Protein AF-A0A9R0SC69-F1 (afdb_monomer)

Radius of gyration: 28.7 Å; Cα contacts (8 Å, |Δi|>4): 77; chains: 1; bounding box: 72×42×78 Å

InterPro domains:
  IPR061502 Copia/RE1/RE2-like, N-terminal domain [PF14223] (4-90)

Secondary structure (DSSP, 8-state):
--HHHHHHHHHHT----SS--HHHHHHHHHHHHHHHHHTT----HHHHHHHHHHTS-GGGHHHHHHHHHHS-TTT--HHHHHHHHHHHHS------S-TTTTT-SS--HHHHHHHHHHHHHHTTS------------------PPP-PPP-GGG--

pLDDT: mean 76.36, std 21.83, range [25.73, 97.0]

Sequence (156 aa):
MCARRTLLKSYENLRMGEDETVEAFAARVASMVNGIHGLGEKLEDISVVRHFLCAAPPRYMLIVSTIEQCVDLKTLTLDDLVGRFKAHDEPMKLSYGDAKQDEYLILTRAQWQALVSKENNFDKASGSGGKYCPAKDTDEESEKPRKKKFDKRKIR

Solvent-accessible surface area (backbone atoms only — not comparable to full-atom values): 10248 Å² total; per-residue (Å²): 131,64,68,68,63,55,51,53,53,53,54,75,67,50,62,48,55,96,90,52,51,67,65,62,44,50,51,52,52,51,53,50,51,51,54,43,42,75,72,74,42,85,80,54,62,47,58,53,43,52,48,54,58,72,22,51,46,77,93,44,48,68,60,44,53,49,46,70,73,74,47,67,58,83,79,50,49,67,66,59,51,46,54,53,54,50,61,68,71,46,78,81,70,62,77,78,81,64,99,83,61,42,88,65,82,86,58,55,72,67,58,49,55,54,47,58,57,49,56,70,49,56,77,72,71,78,78,89,80,82,90,86,88,82,91,82,91,83,85,87,82,89,81,74,86,80,82,81,80,82,68,80,82,77,79,118

Foldseek 3Di:
DDPLVVLVVCLLPAAADPPHALVNSLVVLVVSQVVNVVVVDHDDQLNSLVSSLVRYDPVCVVVSVCCVVPHDSNPDGSVNVNVSVVVVVPDDQDDDDDPPCSVPPDDDPVRVVVVVVVVVVVVVPPDDDDDDDDDDDDDDDDDDDDDDDDDPVVPD

Organism: Triticum turgidum subsp. durum (NCBI:txid4567)

Mean predicted aligned error: 16.41 Å

Nearest PDB structures (foldseek):
  7nli-assembly1_B  TM=8.326E-01  e=6.990E-03  Saccharomyces cerevisiae
  7nlg-assembly2_C-2  TM=8.343E-01  e=8.762E-03  Saccharomyces cerevisiae
  8rb3-assembly1_A  TM=7.293E-01  e=5.976E-02  Mus musculus
  6tn7-assembly1_B  TM=6.735E-01  e=3.398E-02  Homo sapiens
  4cff-assembly1_C  TM=1.753E-01  e=2.097E+00  Homo sapiens

Structure (mmCIF, N/CA/C/O backbone):
data_AF-A0A9R0SC69-F1
#
_entry.id   AF-A0A9R0SC69-F1
#
loop_
_atom_site.group_PDB
_atom_site.id
_atom_site.type_symbol
_atom_site.label_atom_id
_atom_site.label_alt_id
_atom_site.label_comp_id
_atom_site.label_asym_id
_atom_site.label_entity_id
_atom_site.label_seq_id
_atom_site.pdbx_PDB_ins_code
_atom_site.Cartn_x
_atom_site.Cartn_y
_atom_site.Cartn_z
_atom_site.occupancy
_atom_site.B_iso_or_equiv
_atom_site.auth_seq_id
_atom_site.auth_comp_id
_atom_site.auth_asym_id
_atom_site.auth_atom_id
_atom_site.pdbx_PDB_model_num
ATOM 1 N N . MET A 1 1 ? -0.058 -0.606 29.524 1.00 54.28 1 MET A N 1
ATOM 2 C CA . MET A 1 1 ? -0.218 0.038 28.198 1.00 54.28 1 MET A CA 1
ATOM 3 C C . MET A 1 1 ? -1.333 -0.702 27.463 1.00 54.28 1 MET A C 1
ATOM 5 O O . MET A 1 1 ? -1.225 -1.913 27.346 1.00 54.28 1 MET A O 1
ATOM 9 N N . CYS A 1 2 ? -2.426 -0.044 27.057 1.00 80.38 2 CYS A N 1
ATOM 10 C CA . CYS A 1 2 ? -3.546 -0.721 26.378 1.00 80.38 2 CYS A CA 1
ATOM 11 C C . CYS A 1 2 ? -3.085 -1.374 25.061 1.00 80.38 2 CYS A C 1
ATOM 13 O O . CYS A 1 2 ? -2.522 -0.672 24.220 1.00 80.38 2 CYS A O 1
ATOM 15 N N . ALA A 1 3 ? -3.372 -2.668 24.861 1.00 82.12 3 ALA A N 1
ATOM 16 C CA . ALA A 1 3 ? -2.999 -3.435 23.661 1.00 82.12 3 ALA A CA 1
ATOM 17 C C . ALA A 1 3 ? -3.417 -2.739 22.350 1.00 82.12 3 ALA A C 1
ATOM 19 O O . ALA A 1 3 ? -2.623 -2.638 21.419 1.00 82.12 3 ALA A O 1
ATOM 20 N N . ARG A 1 4 ? -4.613 -2.133 22.347 1.00 84.44 4 ARG A N 1
ATOM 21 C CA . ARG A 1 4 ? -5.149 -1.255 21.290 1.00 84.44 4 ARG A CA 1
ATOM 22 C C . ARG A 1 4 ? -4.157 -0.179 20.832 1.00 84.44 4 ARG A C 1
ATOM 24 O O . ARG A 1 4 ? -3.844 -0.065 19.654 1.00 84.44 4 ARG A O 1
ATOM 31 N N . ARG A 1 5 ? -3.608 0.593 21.779 1.00 85.00 5 ARG A N 1
ATOM 32 C CA . ARG A 1 5 ? -2.682 1.702 21.484 1.00 85.00 5 ARG A CA 1
ATOM 33 C C . ARG A 1 5 ? -1.366 1.194 20.901 1.00 85.00 5 ARG A C 1
ATOM 35 O O . ARG A 1 5 ? -0.794 1.861 20.046 1.00 85.00 5 ARG A O 1
ATOM 42 N N . THR A 1 6 ? -0.875 0.060 21.391 1.00 89.75 6 THR A N 1
ATOM 43 C CA . THR A 1 6 ? 0.351 -0.555 20.874 1.00 89.75 6 THR A CA 1
ATOM 44 C C . THR A 1 6 ? 0.155 -0.997 19.428 1.00 89.75 6 THR A C 1
ATOM 46 O O . THR A 1 6 ? 0.991 -0.682 18.591 1.00 89.75 6 THR A O 1
ATOM 49 N N . LEU A 1 7 ? -0.979 -1.634 19.120 1.00 88.88 7 LEU A N 1
ATOM 50 C CA . LEU A 1 7 ? -1.270 -2.146 17.784 1.00 88.88 7 LEU A CA 1
ATOM 51 C C . LEU A 1 7 ? -1.424 -1.029 16.742 1.00 88.88 7 LEU A C 1
ATOM 53 O O . LEU A 1 7 ? -0.838 -1.125 15.669 1.00 88.88 7 LEU A O 1
ATOM 57 N N . LEU A 1 8 ? -2.121 0.062 17.080 1.00 89.38 8 LEU A N 1
ATOM 58 C CA . LEU A 1 8 ? -2.210 1.243 16.211 1.00 89.38 8 LEU A CA 1
ATOM 59 C C . LEU A 1 8 ? -0.836 1.852 15.914 1.00 89.38 8 LEU A C 1
ATOM 61 O O . LEU A 1 8 ? -0.533 2.157 14.768 1.00 89.38 8 LEU A O 1
ATOM 65 N N . LYS A 1 9 ? 0.023 1.981 16.932 1.00 92.00 9 LYS A N 1
ATOM 66 C CA . LYS A 1 9 ? 1.387 2.494 16.738 1.00 92.00 9 LYS A CA 1
ATOM 67 C C . LYS A 1 9 ? 2.224 1.573 15.854 1.00 92.00 9 LYS A C 1
ATOM 69 O O . LYS A 1 9 ? 3.014 2.054 15.049 1.00 92.00 9 LYS A O 1
ATOM 74 N N . SER A 1 10 ? 2.092 0.258 16.018 1.00 91.31 10 SER A N 1
ATOM 75 C CA . SER A 1 10 ? 2.761 -0.714 15.149 1.00 91.31 10 SER A CA 1
ATOM 76 C C . SER A 1 10 ? 2.267 -0.602 13.708 1.00 91.31 10 SER A C 1
ATOM 78 O O . SER A 1 10 ? 3.087 -0.630 12.798 1.00 91.31 10 SER A O 1
ATOM 80 N N . TYR A 1 11 ? 0.961 -0.401 13.514 1.00 93.38 11 TYR A N 1
ATOM 81 C CA . TYR A 1 11 ? 0.367 -0.170 12.202 1.00 93.38 11 TYR A CA 1
ATOM 82 C C . TYR A 1 11 ? 0.882 1.124 11.564 1.00 93.38 11 TYR A C 1
ATOM 84 O O . TYR A 1 11 ? 1.406 1.082 10.466 1.00 93.38 11 TYR A O 1
ATOM 92 N N . GLU A 1 12 ? 0.851 2.264 12.258 1.00 91.94 12 GLU A N 1
ATOM 93 C CA . GLU A 1 12 ? 1.339 3.550 11.725 1.00 91.94 12 GLU A CA 1
ATOM 94 C C . GLU A 1 12 ? 2.818 3.510 11.293 1.00 91.94 12 GLU A C 1
ATOM 96 O O . GLU A 1 12 ? 3.207 4.159 10.314 1.00 91.94 12 GLU A O 1
ATOM 101 N N . ASN A 1 13 ? 3.631 2.719 11.997 1.00 94.31 13 ASN A N 1
ATOM 102 C CA . ASN A 1 13 ? 5.053 2.518 11.712 1.00 94.31 13 ASN A CA 1
ATOM 103 C C . ASN A 1 13 ? 5.333 1.386 10.713 1.00 94.31 13 ASN A C 1
ATOM 105 O O . ASN A 1 13 ? 6.494 1.159 10.372 1.00 94.31 13 ASN A O 1
ATOM 109 N N . LEU A 1 14 ? 4.310 0.670 10.246 1.00 95.19 14 LEU A N 1
ATOM 110 C CA . LEU A 1 14 ? 4.470 -0.413 9.288 1.00 95.19 14 LEU A CA 1
ATOM 111 C C . LEU A 1 14 ? 4.992 0.151 7.961 1.00 95.19 14 LEU A C 1
ATOM 113 O O . LEU A 1 14 ? 4.461 1.123 7.422 1.00 95.19 14 LEU A O 1
ATOM 117 N N . ARG A 1 15 ? 6.065 -0.445 7.444 1.00 96.44 15 ARG A N 1
ATOM 118 C CA . ARG A 1 15 ? 6.689 -0.089 6.164 1.00 96.44 15 ARG A CA 1
ATOM 119 C C . ARG A 1 15 ? 6.967 -1.349 5.365 1.00 96.44 15 ARG A C 1
ATOM 121 O O . ARG A 1 15 ? 7.238 -2.400 5.952 1.00 96.44 15 ARG A O 1
ATOM 128 N N . MET A 1 16 ? 6.857 -1.253 4.049 1.00 96.88 16 MET A N 1
ATOM 129 C CA . MET A 1 16 ? 7.229 -2.341 3.153 1.00 96.88 16 MET A CA 1
ATOM 130 C C . MET A 1 16 ? 8.758 -2.413 3.068 1.00 96.88 16 MET A C 1
ATOM 132 O O . MET A 1 16 ? 9.433 -1.385 2.996 1.00 96.88 16 MET A O 1
ATOM 136 N N . GLY A 1 17 ? 9.298 -3.628 3.158 1.00 94.75 17 GLY A N 1
ATOM 137 C CA . GLY A 1 17 ? 10.738 -3.872 3.075 1.00 94.75 17 GLY A CA 1
ATOM 138 C C . GLY A 1 17 ? 11.306 -3.652 1.670 1.00 94.75 17 GLY A C 1
ATOM 139 O O . GLY A 1 17 ? 10.570 -3.593 0.686 1.00 94.75 17 GLY A O 1
ATOM 140 N N . GLU A 1 18 ? 12.636 -3.560 1.565 1.00 91.38 18 GLU A N 1
ATOM 141 C CA . GLU A 1 18 ? 13.280 -3.373 0.261 1.00 91.38 18 GLU A CA 1
ATOM 142 C C . GLU A 1 18 ? 13.197 -4.626 -0.638 1.00 91.38 18 GLU A C 1
ATOM 144 O O . GLU A 1 18 ? 12.982 -4.528 -1.841 1.00 91.38 18 GLU A O 1
ATOM 149 N N . ASP A 1 19 ? 13.277 -5.810 -0.037 1.00 90.75 19 ASP A N 1
ATOM 150 C CA . ASP A 1 19 ? 13.217 -7.099 -0.743 1.00 90.75 19 ASP A CA 1
ATOM 151 C C . ASP A 1 19 ? 11.890 -7.841 -0.496 1.00 90.75 19 ASP A C 1
ATOM 153 O O . ASP A 1 19 ? 11.755 -9.034 -0.769 1.00 90.75 19 ASP A O 1
ATOM 157 N N . GLU A 1 20 ? 10.907 -7.156 0.089 1.00 93.81 20 GLU A N 1
ATOM 158 C CA . GLU A 1 20 ? 9.602 -7.729 0.400 1.00 93.81 20 GLU A CA 1
ATOM 159 C C . GLU A 1 20 ? 8.677 -7.669 -0.818 1.00 93.81 20 GLU A C 1
ATOM 161 O O . GLU A 1 20 ? 8.547 -6.622 -1.450 1.00 93.81 20 GLU A O 1
ATOM 166 N N . THR A 1 21 ? 7.983 -8.772 -1.119 1.00 94.31 21 THR A N 1
ATOM 167 C CA . THR A 1 21 ? 6.987 -8.770 -2.196 1.00 94.31 21 THR A CA 1
ATOM 168 C C . THR A 1 21 ? 5.727 -8.009 -1.788 1.00 94.31 21 THR A C 1
ATOM 170 O O . THR A 1 21 ? 5.329 -7.979 -0.618 1.00 94.31 21 THR A O 1
ATOM 173 N N . VAL A 1 22 ? 5.048 -7.431 -2.776 1.00 95.75 22 VAL A N 1
ATOM 174 C CA . VAL A 1 22 ? 3.815 -6.657 -2.578 1.00 95.75 22 VAL A CA 1
ATOM 175 C C . VAL A 1 22 ? 2.737 -7.487 -1.864 1.00 95.75 22 VAL A C 1
ATOM 177 O O . VAL A 1 22 ? 2.033 -6.973 -0.995 1.00 95.75 22 VAL A O 1
ATOM 180 N N . GLU A 1 23 ? 2.625 -8.781 -2.174 1.00 95.56 23 GLU A N 1
ATOM 181 C CA . GLU A 1 23 ? 1.671 -9.700 -1.541 1.00 95.56 23 GLU A CA 1
ATOM 182 C C . GLU A 1 23 ? 1.992 -9.960 -0.077 1.00 95.56 23 GLU A C 1
A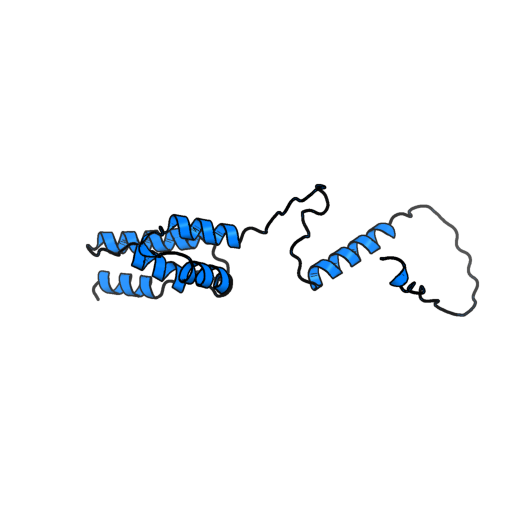TOM 184 O O . GLU A 1 23 ? 1.086 -9.962 0.758 1.00 95.56 23 GLU A O 1
ATOM 189 N N . ALA A 1 24 ? 3.272 -10.183 0.236 1.00 96.38 24 ALA A N 1
ATOM 190 C CA . ALA A 1 24 ? 3.713 -10.402 1.605 1.00 96.38 24 ALA A CA 1
ATOM 191 C C . ALA A 1 24 ? 3.386 -9.171 2.458 1.00 96.38 24 ALA A C 1
ATOM 193 O O . ALA A 1 24 ? 2.778 -9.295 3.525 1.00 96.38 24 ALA A O 1
ATOM 194 N N . PHE A 1 25 ? 3.672 -7.977 1.934 1.00 97.00 25 PHE A N 1
ATOM 195 C CA . PHE A 1 25 ? 3.332 -6.733 2.608 1.00 97.00 25 PHE A CA 1
ATOM 196 C C . PHE A 1 25 ? 1.817 -6.562 2.794 1.00 97.00 25 PHE A C 1
ATOM 198 O O . PHE A 1 25 ? 1.359 -6.260 3.900 1.00 97.00 25 PHE A O 1
ATOM 205 N N . ALA A 1 26 ? 1.023 -6.803 1.748 1.00 96.50 26 ALA A N 1
ATOM 206 C CA . ALA A 1 26 ? -0.434 -6.708 1.809 1.00 96.50 26 ALA A CA 1
ATOM 207 C C . ALA A 1 26 ? -1.045 -7.668 2.839 1.00 96.50 26 ALA A C 1
ATOM 209 O O . ALA A 1 26 ? -1.935 -7.273 3.596 1.00 96.50 26 ALA A O 1
ATOM 210 N N . ALA A 1 27 ? -0.524 -8.895 2.940 1.00 96.62 27 ALA A N 1
ATOM 211 C CA . ALA A 1 27 ? -0.948 -9.858 3.951 1.00 96.62 27 ALA A CA 1
ATOM 212 C C . ALA A 1 27 ? -0.674 -9.353 5.379 1.00 96.62 27 ALA A C 1
ATOM 214 O O . ALA A 1 27 ? -1.530 -9.485 6.259 1.00 96.62 27 ALA A O 1
ATOM 215 N N . ARG A 1 28 ? 0.480 -8.711 5.621 1.00 96.75 28 ARG A N 1
ATOM 216 C CA . ARG A 1 28 ? 0.780 -8.099 6.928 1.00 96.75 28 ARG A CA 1
ATOM 217 C C . ARG A 1 28 ? -0.153 -6.935 7.247 1.00 96.75 28 ARG A C 1
ATOM 219 O O . ARG A 1 28 ? -0.631 -6.846 8.378 1.00 96.75 28 ARG A O 1
ATOM 226 N N . VAL A 1 29 ? -0.426 -6.064 6.272 1.00 96.06 29 VAL A N 1
ATOM 227 C CA . VAL A 1 29 ? -1.382 -4.954 6.429 1.00 96.06 29 VAL A CA 1
ATOM 228 C C . VAL A 1 29 ? -2.759 -5.508 6.796 1.00 96.06 29 VAL A C 1
ATOM 230 O O . VAL A 1 29 ? -3.323 -5.098 7.809 1.00 96.06 29 VAL A O 1
ATOM 233 N N . ALA A 1 30 ? -3.261 -6.498 6.055 1.00 94.94 30 ALA A N 1
ATOM 234 C CA . ALA A 1 30 ? -4.546 -7.137 6.333 1.00 94.94 30 ALA A CA 1
ATOM 235 C C . ALA A 1 30 ? -4.586 -7.781 7.730 1.00 94.94 30 ALA A C 1
ATOM 237 O O . ALA A 1 30 ? -5.546 -7.590 8.475 1.00 94.94 30 ALA A O 1
ATOM 238 N N . SER A 1 31 ? -3.521 -8.481 8.137 1.00 95.00 31 SER A N 1
ATOM 239 C CA . SER A 1 31 ? -3.421 -9.065 9.480 1.00 95.00 31 SER A CA 1
ATOM 240 C C . SER A 1 31 ? -3.466 -8.003 10.584 1.00 95.00 31 SER A C 1
ATOM 242 O O . SER A 1 31 ? -4.103 -8.221 11.615 1.00 95.00 31 SER A O 1
ATOM 244 N N . MET A 1 32 ? -2.801 -6.860 10.390 1.00 93.81 32 MET A N 1
ATOM 245 C CA . MET A 1 32 ? -2.826 -5.744 11.338 1.00 93.81 32 MET A CA 1
ATOM 246 C C . MET A 1 32 ? -4.212 -5.102 11.422 1.00 93.81 32 MET A C 1
ATOM 248 O O . MET A 1 32 ? -4.714 -4.894 12.526 1.00 93.81 32 MET A O 1
ATOM 252 N N . VAL A 1 33 ? -4.846 -4.836 10.276 1.00 94.00 33 VAL A N 1
ATOM 253 C CA . VAL A 1 33 ? -6.200 -4.265 10.200 1.00 94.00 33 VAL A CA 1
ATOM 254 C C . VAL A 1 33 ? -7.213 -5.182 10.885 1.00 94.00 33 VAL A C 1
ATOM 256 O O . VAL A 1 33 ? -7.971 -4.717 11.733 1.00 94.00 33 VAL A O 1
ATOM 259 N N . ASN A 1 34 ? -7.158 -6.489 10.619 1.00 93.81 34 ASN A N 1
ATOM 260 C CA . ASN A 1 34 ? -8.021 -7.476 11.271 1.00 93.81 34 ASN A CA 1
ATOM 261 C C . ASN A 1 34 ? -7.802 -7.520 12.790 1.00 93.81 34 ASN A C 1
ATOM 263 O O . ASN A 1 34 ? -8.763 -7.602 13.553 1.00 93.81 34 ASN A O 1
ATOM 267 N N . GLY A 1 35 ? -6.549 -7.419 13.248 1.00 92.44 35 GLY A N 1
ATOM 268 C CA . GLY A 1 35 ? -6.238 -7.323 14.675 1.00 92.44 35 GLY A CA 1
ATOM 269 C C . GLY A 1 35 ? -6.827 -6.066 15.326 1.00 92.44 35 GLY A C 1
ATOM 270 O O . GLY A 1 35 ? -7.345 -6.135 16.438 1.00 92.44 35 GLY A O 1
ATOM 271 N N . ILE A 1 36 ? -6.793 -4.928 14.628 1.00 91.69 36 ILE A N 1
ATOM 272 C CA . ILE A 1 36 ? -7.374 -3.658 15.090 1.00 91.69 36 ILE A CA 1
ATOM 273 C C . ILE A 1 36 ? -8.906 -3.757 15.147 1.00 91.69 36 ILE A C 1
ATOM 275 O O . ILE A 1 36 ? -9.506 -3.395 16.162 1.00 91.69 36 ILE A O 1
ATOM 279 N N . HIS A 1 37 ? -9.530 -4.332 14.115 1.00 92.06 37 HIS A N 1
ATOM 280 C CA . HIS A 1 37 ? -10.972 -4.606 14.075 1.00 92.06 37 HIS A CA 1
ATOM 281 C C . HIS A 1 37 ? -11.419 -5.539 15.203 1.00 92.06 37 HIS A C 1
ATOM 283 O O . HIS A 1 37 ? -12.428 -5.272 15.855 1.00 92.06 37 HIS A O 1
ATOM 289 N N . GLY A 1 38 ? -10.632 -6.574 15.513 1.00 90.88 38 GLY A N 1
ATOM 290 C CA . GLY A 1 38 ? -10.893 -7.488 16.630 1.00 90.88 38 GLY A CA 1
ATOM 291 C C . GLY A 1 38 ? -10.878 -6.823 18.013 1.00 90.88 38 GLY A C 1
ATOM 292 O O . GLY A 1 38 ? -11.468 -7.350 18.952 1.00 90.88 38 GLY A O 1
ATOM 293 N N . LEU A 1 39 ? -10.255 -5.646 18.145 1.00 89.44 39 LEU A N 1
ATOM 294 C CA . LEU A 1 39 ? -10.255 -4.835 19.370 1.00 89.44 39 LEU A CA 1
ATOM 295 C C . LEU A 1 39 ? -11.392 -3.795 19.410 1.00 89.44 39 LEU A C 1
ATOM 297 O O . LEU A 1 39 ? -11.421 -2.957 20.314 1.00 89.44 39 LEU A O 1
ATOM 301 N N . GLY A 1 40 ? -12.319 -3.836 18.446 1.00 87.25 40 GLY A N 1
ATOM 302 C CA . GLY A 1 40 ? -13.475 -2.940 18.357 1.00 87.25 40 GLY A CA 1
ATOM 303 C C . GLY A 1 40 ? -13.192 -1.596 17.678 1.00 87.25 40 GLY A C 1
ATOM 304 O O . GLY A 1 40 ? -14.039 -0.705 17.718 1.00 87.25 40 GLY A O 1
ATOM 305 N N . GLU A 1 41 ? -12.022 -1.419 17.061 1.00 85.81 41 GLU A N 1
ATOM 306 C CA . GLU A 1 41 ? -11.715 -0.235 16.256 1.00 85.81 41 GLU A CA 1
ATOM 307 C C . GLU A 1 41 ? -12.004 -0.469 14.783 1.00 85.81 41 GLU A C 1
ATOM 309 O O . GLU A 1 41 ? -11.533 -1.440 14.206 1.00 85.81 41 GLU A O 1
ATOM 314 N N . LYS A 1 42 ? -12.701 0.462 14.134 1.00 87.62 42 LYS A N 1
ATOM 315 C CA . LYS A 1 42 ? -12.922 0.399 12.691 1.00 87.62 42 LYS A CA 1
ATOM 316 C C . LYS A 1 42 ? -11.910 1.284 11.968 1.00 87.62 42 LYS A C 1
ATOM 318 O O . LYS A 1 42 ? -11.945 2.502 12.108 1.00 87.62 42 LYS A O 1
ATOM 323 N N . LEU A 1 43 ? -11.039 0.665 11.178 1.00 89.56 43 LEU A N 1
ATOM 324 C CA . LEU A 1 43 ? -10.261 1.366 10.156 1.00 89.56 43 LEU A CA 1
ATOM 325 C C . LEU A 1 43 ? -11.085 1.472 8.876 1.00 89.56 43 LEU A C 1
ATOM 327 O O . LEU A 1 43 ? -11.639 0.473 8.422 1.00 89.56 43 LEU A O 1
ATOM 331 N N . GLU A 1 44 ? -11.167 2.677 8.320 1.00 92.56 44 GLU A N 1
ATOM 332 C CA . GLU A 1 44 ? -11.791 2.913 7.018 1.00 92.56 44 GLU A CA 1
ATOM 333 C C . GLU A 1 44 ? -10.880 2.440 5.884 1.00 92.56 44 GLU A C 1
ATOM 335 O O . GLU A 1 44 ? -9.661 2.617 5.954 1.00 92.56 44 GLU A O 1
ATOM 340 N N . ASP A 1 45 ? -11.469 1.931 4.803 1.00 91.25 45 ASP A N 1
ATOM 341 C CA . ASP A 1 45 ? -10.721 1.416 3.649 1.00 91.25 45 ASP A CA 1
ATOM 342 C C . ASP A 1 45 ? -9.801 2.482 3.043 1.00 91.25 45 ASP A C 1
ATOM 344 O O . ASP A 1 45 ? -8.630 2.216 2.777 1.00 91.25 45 ASP A O 1
ATOM 348 N N . ILE A 1 46 ? -10.268 3.734 2.955 1.00 94.50 46 ILE A N 1
ATOM 349 C CA . ILE A 1 46 ? -9.441 4.862 2.505 1.00 94.50 46 ILE A CA 1
ATOM 350 C C . ILE A 1 46 ? -8.204 5.066 3.393 1.00 94.50 46 ILE A C 1
ATOM 352 O O . ILE A 1 46 ? -7.134 5.422 2.901 1.00 94.50 46 ILE A O 1
ATOM 356 N N . SER A 1 47 ? -8.316 4.823 4.702 1.00 93.94 47 SER A N 1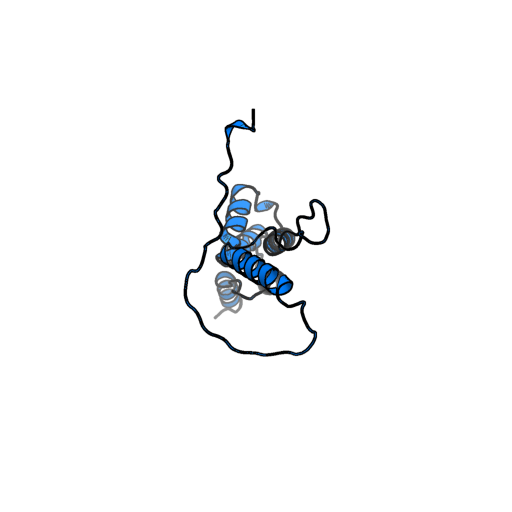
ATOM 357 C CA . SER A 1 47 ? -7.184 4.936 5.626 1.00 93.94 47 SER A CA 1
ATOM 358 C C . SER A 1 47 ? -6.181 3.807 5.411 1.00 93.94 47 SER A C 1
ATOM 360 O O . SER A 1 47 ? -4.977 4.039 5.512 1.00 93.94 47 SER A O 1
ATOM 362 N N . VAL A 1 48 ? -6.656 2.608 5.064 1.00 95.75 48 VAL A N 1
ATOM 363 C CA . VAL A 1 48 ? -5.801 1.468 4.706 1.00 95.75 48 VAL A CA 1
ATOM 364 C C . VAL A 1 48 ? -5.073 1.722 3.387 1.00 95.75 48 VAL A C 1
ATOM 366 O O . VAL A 1 48 ? -3.855 1.581 3.331 1.00 95.75 48 VAL A O 1
ATOM 369 N N . VAL A 1 49 ? -5.786 2.191 2.362 1.00 96.31 49 VAL A N 1
ATOM 370 C CA . VAL A 1 49 ? -5.233 2.563 1.046 1.00 96.31 49 VAL A CA 1
ATOM 371 C C . VAL A 1 49 ? -4.161 3.643 1.185 1.00 96.31 49 VAL A C 1
ATOM 37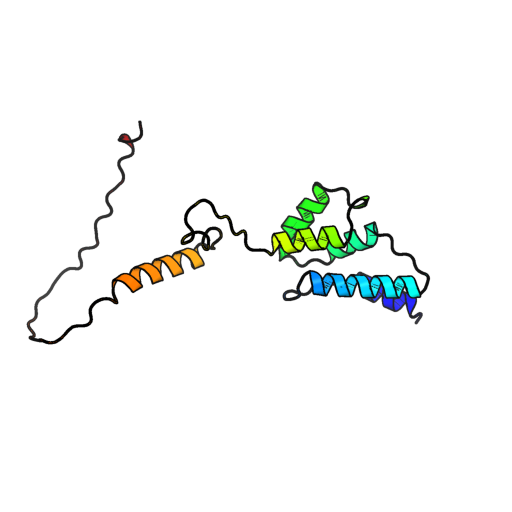3 O O . VAL A 1 49 ? -3.043 3.476 0.701 1.00 96.31 49 VAL A O 1
ATOM 376 N N . ARG A 1 50 ? -4.461 4.735 1.900 1.00 95.94 50 ARG A N 1
ATOM 377 C CA . ARG A 1 50 ? -3.493 5.819 2.133 1.00 95.94 50 ARG A CA 1
ATOM 378 C C . ARG A 1 50 ? -2.269 5.334 2.894 1.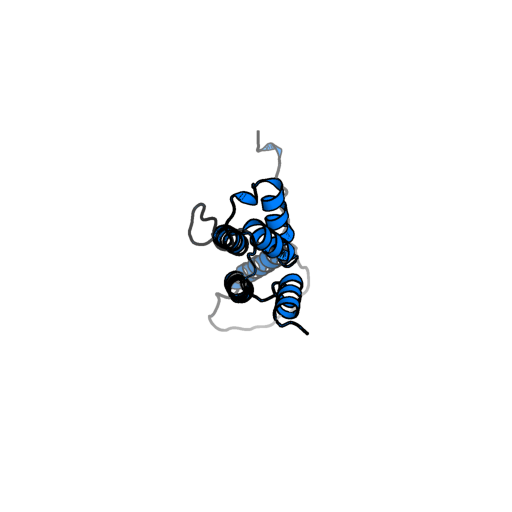00 95.94 50 ARG A C 1
ATOM 380 O O . ARG A 1 50 ? -1.150 5.705 2.551 1.00 95.94 50 ARG A O 1
ATOM 387 N N . HIS A 1 51 ? -2.473 4.505 3.915 1.00 95.62 51 HIS A N 1
ATOM 388 C CA . HIS A 1 51 ? -1.365 3.937 4.666 1.00 95.62 51 HIS A CA 1
ATOM 389 C C . HIS A 1 51 ? -0.479 3.054 3.779 1.00 95.62 51 HIS A C 1
ATOM 391 O O . HIS A 1 51 ? 0.737 3.211 3.809 1.00 95.62 51 HIS A O 1
ATOM 397 N N . PHE A 1 52 ? -1.073 2.191 2.951 1.00 96.31 52 PHE A N 1
ATOM 398 C CA . PHE A 1 52 ? -0.344 1.326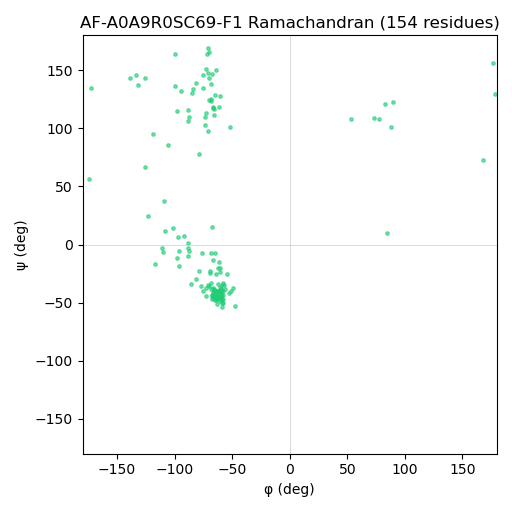 2.024 1.00 96.31 52 PHE A CA 1
ATOM 399 C C . PHE A 1 52 ? 0.534 2.132 1.057 1.00 96.31 52 PHE A C 1
ATOM 401 O O . PHE A 1 52 ? 1.717 1.835 0.914 1.00 96.31 52 PHE A O 1
ATOM 408 N N . LEU A 1 53 ? -0.019 3.191 0.453 1.00 96.44 53 LEU A N 1
ATOM 409 C CA . LEU A 1 53 ? 0.711 4.085 -0.453 1.00 96.44 53 LEU A CA 1
ATOM 410 C C . LEU A 1 53 ? 1.864 4.817 0.254 1.00 96.44 53 LEU A C 1
ATOM 412 O O . LEU A 1 53 ? 2.976 4.849 -0.265 1.00 96.44 53 LEU A O 1
ATOM 416 N N . CYS A 1 54 ? 1.636 5.352 1.460 1.00 95.19 54 CYS A N 1
ATOM 417 C CA . CYS A 1 54 ? 2.686 6.015 2.245 1.00 95.19 54 CYS A CA 1
ATOM 418 C C . CYS A 1 54 ? 3.761 5.054 2.779 1.00 95.19 54 CYS A C 1
ATOM 420 O O . CYS A 1 54 ? 4.868 5.487 3.094 1.00 95.19 54 CYS A O 1
ATOM 422 N N . ALA A 1 55 ? 3.429 3.775 2.947 1.00 96.38 55 ALA A N 1
ATOM 423 C CA . ALA A 1 55 ? 4.330 2.758 3.474 1.00 96.38 55 ALA A CA 1
ATOM 424 C C . ALA A 1 55 ? 5.193 2.085 2.394 1.00 96.38 55 ALA A C 1
ATOM 426 O O . ALA A 1 55 ? 6.060 1.277 2.741 1.00 96.38 55 ALA A O 1
ATOM 427 N N . ALA A 1 56 ? 4.959 2.408 1.119 1.00 95.94 56 ALA A N 1
ATOM 428 C CA . ALA A 1 56 ? 5.704 1.880 -0.013 1.00 95.94 56 ALA A CA 1
ATOM 429 C C . ALA A 1 56 ? 7.149 2.426 -0.067 1.00 95.94 56 ALA A C 1
ATOM 431 O O . ALA A 1 56 ? 7.378 3.603 0.227 1.00 95.94 56 ALA A O 1
ATOM 432 N N . PRO A 1 57 ? 8.136 1.603 -0.467 1.00 95.81 57 PRO A N 1
ATOM 433 C CA . PRO A 1 57 ? 9.519 2.029 -0.617 1.00 95.81 57 PRO A CA 1
ATOM 434 C C . PRO A 1 57 ? 9.705 2.947 -1.836 1.00 95.81 57 PRO A C 1
ATOM 436 O O . PRO A 1 57 ? 8.873 2.951 -2.753 1.00 95.81 57 PRO A O 1
ATOM 439 N N . PRO A 1 58 ? 10.833 3.682 -1.911 1.00 93.81 58 PRO A N 1
ATOM 440 C CA . PRO A 1 58 ? 11.090 4.653 -2.973 1.00 93.81 58 PRO A CA 1
ATOM 441 C C . PRO A 1 58 ? 10.987 4.107 -4.407 1.00 93.81 58 PRO A C 1
ATOM 443 O O . PRO A 1 58 ? 10.671 4.865 -5.324 1.00 93.81 58 PRO A O 1
ATOM 446 N N . ARG A 1 59 ? 11.196 2.797 -4.625 1.00 92.12 59 ARG A N 1
ATOM 447 C CA . ARG A 1 59 ? 11.064 2.179 -5.961 1.00 92.12 59 ARG A CA 1
ATOM 448 C C . ARG A 1 59 ? 9.661 2.315 -6.567 1.00 92.12 59 ARG A C 1
ATOM 450 O O . ARG A 1 59 ? 9.536 2.304 -7.786 1.00 92.12 59 ARG A O 1
ATOM 457 N N . TYR A 1 60 ? 8.627 2.490 -5.741 1.00 94.56 60 TYR A N 1
ATOM 458 C CA . TYR A 1 60 ? 7.245 2.675 -6.192 1.00 94.56 60 TYR A CA 1
ATOM 459 C C . TYR A 1 60 ? 6.817 4.145 -6.260 1.00 94.56 60 TYR A C 1
ATOM 461 O O . TYR A 1 60 ? 5.646 4.419 -6.513 1.00 94.56 60 TYR A O 1
ATOM 469 N N . MET A 1 61 ? 7.717 5.117 -6.051 1.00 93.69 61 MET A N 1
ATOM 470 C CA . MET A 1 61 ? 7.335 6.539 -6.012 1.00 93.69 61 MET A CA 1
ATOM 471 C C . MET A 1 61 ? 6.540 6.979 -7.243 1.00 93.69 61 MET A C 1
ATOM 473 O O . MET A 1 61 ? 5.548 7.688 -7.105 1.00 93.69 61 MET A O 1
ATOM 477 N N . LEU A 1 62 ? 6.934 6.526 -8.437 1.00 92.31 62 LEU A N 1
ATOM 478 C CA . LEU A 1 62 ? 6.255 6.895 -9.677 1.00 92.31 62 LEU A CA 1
ATOM 479 C C . LEU A 1 62 ? 4.806 6.390 -9.715 1.00 92.31 62 LEU A C 1
ATOM 481 O O . LEU A 1 62 ? 3.891 7.157 -10.023 1.00 92.31 62 LEU A O 1
ATOM 485 N N . ILE A 1 63 ? 4.584 5.114 -9.385 1.00 94.81 63 ILE A N 1
ATOM 486 C CA . ILE A 1 63 ? 3.237 4.540 -9.370 1.00 94.81 63 ILE A CA 1
ATOM 487 C C . ILE A 1 63 ? 2.385 5.131 -8.245 1.00 94.81 63 ILE A C 1
ATOM 489 O O . ILE A 1 63 ? 1.217 5.433 -8.480 1.00 94.81 63 ILE A O 1
ATOM 493 N N . VAL A 1 64 ? 2.966 5.388 -7.069 1.00 96.38 64 VAL A N 1
ATOM 494 C CA . VAL A 1 64 ? 2.278 6.063 -5.959 1.00 96.38 64 VAL A CA 1
ATOM 495 C C . VAL A 1 64 ? 1.801 7.447 -6.391 1.00 96.38 64 VAL A C 1
ATOM 497 O O . VAL A 1 64 ? 0.604 7.714 -6.318 1.00 96.38 64 VAL A O 1
ATOM 500 N N . SER A 1 65 ? 2.688 8.292 -6.929 1.00 95.50 65 SER A N 1
ATOM 501 C CA . SER A 1 65 ? 2.311 9.631 -7.400 1.00 95.50 65 SER A CA 1
ATOM 502 C C . SER A 1 65 ? 1.246 9.584 -8.496 1.00 95.50 65 SER A C 1
ATOM 504 O O . SER A 1 65 ? 0.323 10.393 -8.494 1.00 95.50 65 SER A O 1
ATOM 506 N N . THR A 1 66 ? 1.333 8.612 -9.407 1.00 96.19 66 THR A N 1
ATOM 507 C CA . THR A 1 66 ? 0.331 8.429 -10.467 1.00 96.19 66 THR A CA 1
ATOM 508 C C . THR A 1 66 ? -1.036 8.069 -9.885 1.00 96.19 66 THR A C 1
ATOM 510 O O . THR A 1 66 ? -2.051 8.629 -10.292 1.00 96.19 66 THR A O 1
ATOM 513 N N . ILE A 1 67 ? -1.085 7.158 -8.909 1.00 96.06 67 ILE A N 1
ATOM 514 C CA . ILE A 1 67 ? -2.335 6.772 -8.244 1.00 96.06 67 ILE A CA 1
ATOM 515 C C . ILE A 1 67 ? -2.931 7.966 -7.491 1.00 96.06 67 ILE A C 1
ATOM 517 O O . ILE A 1 67 ? -4.118 8.238 -7.641 1.00 96.06 67 ILE A O 1
ATOM 521 N N . GLU A 1 68 ? -2.116 8.704 -6.738 1.00 94.38 68 GLU A N 1
ATOM 522 C CA . GLU A 1 68 ? -2.562 9.872 -5.969 1.00 94.38 68 GLU A CA 1
ATOM 523 C C . GLU A 1 68 ? -3.119 10.998 -6.850 1.00 94.38 68 GLU A C 1
ATOM 525 O O . GLU A 1 68 ? -4.043 11.700 -6.443 1.00 94.38 68 GLU A O 1
ATOM 530 N N . GLN A 1 69 ? -2.571 11.181 -8.053 1.00 95.44 69 GLN A N 1
ATOM 531 C CA . GLN A 1 69 ? -2.985 12.245 -8.971 1.00 95.44 69 GLN A CA 1
ATOM 532 C C . GLN A 1 69 ? -4.173 11.857 -9.852 1.00 95.44 69 GLN A C 1
ATOM 534 O O . GLN A 1 69 ? -4.975 12.719 -10.213 1.00 95.44 69 GLN A O 1
ATOM 539 N N . CYS A 1 70 ? -4.271 10.586 -10.243 1.00 95.12 70 CYS A N 1
ATOM 540 C CA . CYS A 1 70 ? -5.184 10.160 -11.303 1.00 95.12 70 CYS A CA 1
ATOM 541 C C . CYS A 1 70 ? -6.369 9.322 -10.812 1.00 95.12 70 CYS A C 1
ATOM 543 O O . CYS A 1 70 ? -7.237 8.994 -11.620 1.00 95.12 70 CYS A O 1
ATOM 545 N N . VAL A 1 71 ? -6.414 8.936 -9.532 1.00 94.50 71 VAL A N 1
ATOM 546 C CA . VAL A 1 71 ? -7.403 7.974 -9.027 1.00 94.50 71 VAL A CA 1
ATOM 547 C C . VAL A 1 71 ? -8.062 8.477 -7.749 1.00 94.50 71 VAL A C 1
ATOM 549 O O . VAL A 1 71 ? -7.396 8.958 -6.836 1.00 94.50 71 VAL A O 1
ATOM 552 N N . ASP A 1 72 ? -9.384 8.314 -7.650 1.00 94.75 72 ASP A N 1
ATOM 553 C CA . ASP A 1 72 ? -10.094 8.572 -6.398 1.00 94.75 72 ASP A CA 1
ATOM 554 C C . ASP A 1 72 ? -9.822 7.454 -5.382 1.00 94.75 72 ASP A C 1
ATOM 556 O O . ASP A 1 72 ? -10.327 6.332 -5.505 1.00 94.75 72 ASP A O 1
ATOM 560 N N . LEU A 1 73 ? -9.058 7.781 -4.337 1.00 94.50 73 LEU A N 1
ATOM 561 C CA . LEU A 1 73 ? -8.682 6.853 -3.269 1.00 94.50 73 LEU A CA 1
ATOM 562 C C . LEU A 1 73 ? -9.883 6.288 -2.494 1.00 94.50 73 LEU A C 1
ATOM 564 O O . LE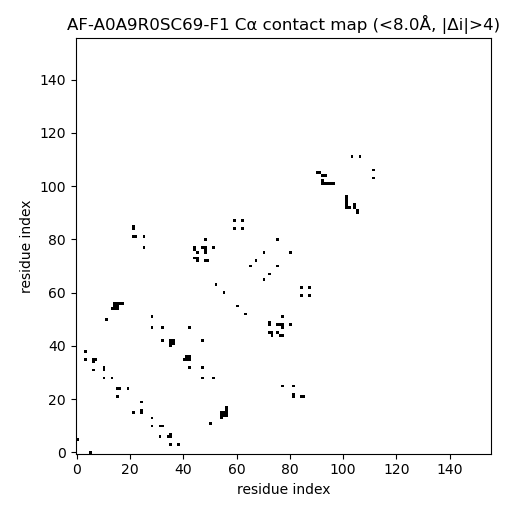U A 1 73 ? -9.746 5.246 -1.862 1.00 94.50 73 LEU A O 1
ATOM 568 N N . LYS A 1 74 ? -11.054 6.939 -2.535 1.00 94.00 74 LYS A N 1
ATOM 569 C CA . LYS A 1 74 ? -12.284 6.427 -1.901 1.00 94.00 74 LYS A CA 1
ATOM 570 C C . LYS A 1 74 ? -12.847 5.194 -2.600 1.00 94.00 74 LYS A C 1
ATOM 572 O O . LYS A 1 74 ? -13.620 4.459 -1.997 1.00 94.00 74 LYS A O 1
ATOM 577 N N . THR A 1 75 ? -12.499 5.011 -3.871 1.00 93.94 75 THR A N 1
ATOM 578 C CA . THR A 1 75 ? -12.995 3.914 -4.713 1.00 93.94 75 THR A CA 1
ATOM 579 C C . THR A 1 75 ? -12.019 2.748 -4.801 1.00 93.94 75 THR A C 1
ATOM 581 O O . THR A 1 75 ? -12.387 1.685 -5.289 1.00 93.94 75 THR A O 1
ATOM 584 N N . LEU A 1 76 ? -10.781 2.943 -4.337 1.00 95.19 76 LEU A N 1
ATOM 585 C CA . LEU A 1 76 ? -9.742 1.927 -4.392 1.00 95.19 76 LEU A CA 1
ATOM 586 C C . LEU A 1 76 ? -9.871 0.935 -3.247 1.00 95.19 76 LEU A C 1
ATOM 588 O O . LEU A 1 76 ? -10.070 1.313 -2.093 1.00 95.19 76 LEU A O 1
ATOM 592 N N . THR A 1 77 ? -9.661 -0.334 -3.573 1.00 94.88 77 THR A N 1
ATOM 593 C CA . THR A 1 77 ? -9.476 -1.391 -2.584 1.00 94.88 77 THR A CA 1
ATOM 594 C C . THR A 1 77 ? -7.992 -1.716 -2.402 1.00 94.88 77 THR A C 1
ATOM 596 O O . THR A 1 77 ? -7.139 -1.357 -3.220 1.00 94.88 77 THR A O 1
ATOM 599 N N . LEU A 1 78 ? -7.666 -2.420 -1.315 1.00 94.56 78 LEU A N 1
ATOM 600 C CA . LEU A 1 78 ? -6.312 -2.937 -1.100 1.00 94.56 78 LEU A CA 1
ATOM 601 C C . LEU A 1 78 ? -5.889 -3.901 -2.223 1.00 94.56 78 LEU A C 1
ATOM 603 O O . LEU A 1 78 ? -4.734 -3.880 -2.635 1.00 94.56 78 LEU A O 1
ATOM 607 N N . ASP A 1 79 ? -6.818 -4.707 -2.739 1.00 95.00 79 ASP A N 1
ATOM 608 C CA . ASP A 1 79 ? -6.546 -5.667 -3.814 1.00 95.00 79 ASP A CA 1
ATOM 609 C C . ASP A 1 79 ? -6.201 -4.959 -5.135 1.00 95.00 79 ASP A C 1
ATOM 611 O O . ASP A 1 79 ? -5.215 -5.305 -5.789 1.00 95.00 79 ASP A O 1
ATOM 615 N N . ASP A 1 80 ? -6.914 -3.873 -5.462 1.00 95.25 80 ASP A N 1
ATOM 616 C CA . ASP A 1 80 ? -6.600 -3.040 -6.630 1.00 95.25 80 ASP A CA 1
ATOM 617 C C . ASP A 1 80 ? -5.190 -2.442 -6.547 1.00 95.25 80 ASP A C 1
ATOM 619 O O . ASP A 1 80 ? -4.459 -2.409 -7.542 1.00 95.25 80 ASP A O 1
ATOM 623 N N . LEU A 1 81 ? -4.794 -1.952 -5.365 1.00 95.69 81 LEU A N 1
ATOM 624 C CA . LEU A 1 81 ? -3.446 -1.425 -5.138 1.00 95.69 81 LEU A CA 1
ATOM 625 C C . LEU A 1 81 ? -2.387 -2.504 -5.343 1.00 95.69 81 LEU A C 1
ATOM 627 O O . LEU A 1 81 ? -1.394 -2.264 -6.030 1.00 95.69 81 LEU A O 1
ATOM 631 N N . VAL A 1 82 ? -2.615 -3.688 -4.776 1.00 95.88 82 VAL A N 1
ATOM 632 C CA . VAL A 1 82 ? -1.716 -4.832 -4.923 1.00 95.88 82 VAL A CA 1
ATOM 633 C C . VAL A 1 82 ? -1.559 -5.196 -6.396 1.00 95.88 82 VAL A C 1
ATOM 635 O O . VAL A 1 82 ? -0.429 -5.307 -6.867 1.00 95.88 82 VAL A O 1
ATOM 638 N N . GLY A 1 83 ? -2.655 -5.303 -7.151 1.00 95.00 83 GLY A N 1
ATOM 639 C CA . GLY A 1 83 ? -2.610 -5.587 -8.587 1.00 95.00 83 GLY A CA 1
ATOM 640 C C . GLY A 1 83 ? -1.798 -4.555 -9.376 1.00 95.00 83 GLY A C 1
ATOM 641 O O . GLY A 1 83 ? -0.961 -4.917 -10.201 1.00 95.00 83 GLY A O 1
ATOM 642 N N . ARG A 1 84 ? -1.979 -3.264 -9.078 1.00 94.94 84 ARG A N 1
ATOM 643 C CA . ARG A 1 84 ? -1.241 -2.169 -9.731 1.00 94.94 84 ARG A CA 1
ATOM 644 C C . ARG A 1 84 ? 0.255 -2.199 -9.414 1.00 94.94 84 ARG A C 1
ATOM 646 O O . ARG A 1 84 ? 1.066 -2.029 -10.317 1.00 94.94 84 ARG A O 1
ATOM 653 N N . PHE A 1 85 ? 0.621 -2.430 -8.155 1.00 94.56 85 PHE A N 1
ATOM 654 C CA . PHE A 1 85 ? 2.021 -2.535 -7.738 1.00 94.56 85 PHE A CA 1
ATOM 655 C C . PHE A 1 85 ? 2.705 -3.755 -8.362 1.00 94.56 85 PHE A C 1
ATOM 657 O O . PHE A 1 85 ? 3.815 -3.630 -8.869 1.00 94.56 85 PHE A O 1
ATOM 664 N N . LYS A 1 86 ? 2.023 -4.906 -8.423 1.00 93.19 86 LYS A N 1
ATOM 665 C CA . LYS A 1 86 ? 2.543 -6.085 -9.130 1.00 93.19 86 LYS A CA 1
ATOM 666 C C . LYS A 1 86 ? 2.784 -5.813 -10.610 1.00 93.19 86 LYS A C 1
ATOM 668 O O . LYS A 1 86 ? 3.833 -6.175 -11.122 1.00 93.19 86 LYS A O 1
ATOM 673 N N . ALA A 1 87 ? 1.840 -5.159 -11.286 1.00 91.00 87 ALA A N 1
ATOM 674 C CA . ALA A 1 87 ? 1.985 -4.815 -12.700 1.00 91.00 87 ALA A CA 1
ATOM 675 C C . ALA A 1 87 ? 3.141 -3.830 -12.958 1.00 91.00 87 ALA A C 1
ATOM 677 O O . ALA A 1 87 ? 3.680 -3.795 -14.059 1.00 91.00 87 ALA A O 1
ATOM 678 N N . HIS A 1 88 ? 3.523 -3.030 -11.957 1.00 89.00 88 HIS A N 1
ATOM 679 C CA . HIS A 1 88 ? 4.698 -2.160 -12.021 1.00 89.00 88 HIS A CA 1
ATOM 680 C C . HIS A 1 88 ? 6.014 -2.924 -11.829 1.00 89.00 88 HIS A C 1
ATOM 682 O O . HIS A 1 88 ? 7.014 -2.574 -12.451 1.00 89.00 88 HIS A O 1
ATOM 688 N N . ASP A 1 89 ? 6.019 -3.951 -10.978 1.00 85.88 89 ASP A N 1
ATOM 689 C CA . ASP A 1 89 ? 7.190 -4.814 -10.783 1.00 85.88 89 ASP A CA 1
ATOM 690 C C . ASP A 1 89 ? 7.360 -5.851 -11.891 1.00 85.88 89 ASP A C 1
ATOM 692 O O . ASP A 1 89 ? 8.463 -6.360 -12.098 1.00 85.88 89 ASP A O 1
ATOM 696 N N . GLU A 1 90 ? 6.284 -6.184 -12.605 1.00 81.75 90 GLU A N 1
ATOM 697 C CA . GLU A 1 90 ? 6.353 -7.102 -13.727 1.00 81.75 90 GLU A CA 1
ATOM 698 C C . GLU A 1 90 ? 7.178 -6.467 -14.860 1.00 81.75 90 GLU A C 1
ATOM 700 O O . GLU A 1 90 ? 6.800 -5.424 -15.403 1.00 81.75 90 GLU A O 1
ATOM 705 N N . PRO A 1 91 ? 8.314 -7.072 -15.260 1.00 66.56 91 PRO A N 1
ATOM 706 C CA . PRO A 1 91 ? 9.058 -6.584 -16.405 1.00 66.56 91 PRO A CA 1
ATOM 707 C C . PRO A 1 91 ? 8.161 -6.681 -17.638 1.00 66.56 91 PRO A C 1
ATOM 709 O O . PRO A 1 91 ? 7.734 -7.771 -18.024 1.00 66.56 91 PRO A O 1
ATOM 712 N N . MET A 1 92 ? 7.874 -5.529 -18.248 1.00 58.56 92 MET A N 1
ATOM 713 C CA . MET A 1 92 ? 7.088 -5.417 -19.473 1.00 58.56 92 MET A CA 1
ATOM 714 C C . MET A 1 92 ? 7.647 -6.347 -20.561 1.00 58.56 92 MET A C 1
ATOM 716 O O . MET A 1 92 ? 8.615 -6.017 -21.245 1.00 58.56 92 MET A O 1
ATOM 720 N N . LYS A 1 93 ? 7.003 -7.501 -20.759 1.00 55.16 93 LYS A N 1
ATOM 721 C CA . LYS A 1 93 ? 7.205 -8.360 -21.929 1.00 55.16 93 LYS A CA 1
ATOM 722 C C . LYS A 1 93 ? 6.417 -7.762 -23.091 1.00 55.16 93 LYS A C 1
ATOM 724 O O . LYS A 1 93 ? 5.310 -8.200 -23.393 1.00 55.16 93 LYS A O 1
ATOM 729 N N . LEU A 1 94 ? 6.941 -6.708 -23.713 1.00 53.50 94 LEU A N 1
ATOM 730 C CA . LEU A 1 94 ? 6.392 -6.247 -24.986 1.00 53.50 94 LEU A CA 1
ATOM 731 C C . LEU A 1 94 ? 6.823 -7.240 -26.073 1.00 53.50 94 LEU A C 1
ATOM 733 O O . LEU A 1 94 ? 7.960 -7.197 -26.521 1.00 53.50 94 LEU A O 1
ATOM 737 N N . SER A 1 95 ? 5.922 -8.123 -26.508 1.00 51.66 95 SER A N 1
ATOM 738 C CA . SER A 1 95 ? 6.120 -8.856 -27.762 1.00 51.66 95 SER A CA 1
ATOM 739 C C . SER A 1 95 ? 5.561 -8.013 -28.899 1.0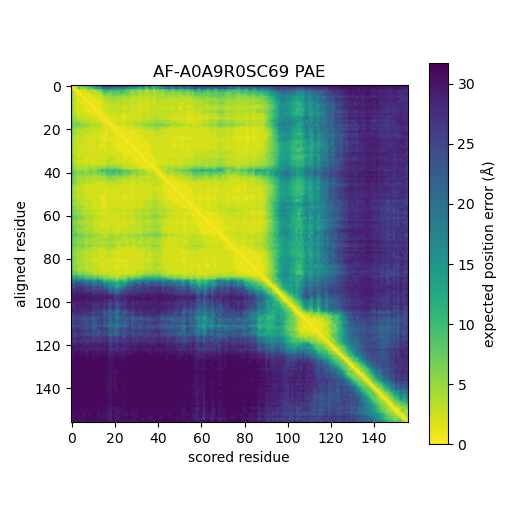0 51.66 95 SER A C 1
ATOM 741 O O . SER A 1 95 ? 4.349 -7.810 -29.001 1.00 51.66 95 SER A O 1
ATOM 743 N N . TYR A 1 96 ? 6.450 -7.484 -29.735 1.00 47.31 96 TYR A N 1
ATOM 744 C CA . TYR A 1 96 ? 6.076 -6.843 -30.993 1.00 47.31 96 TYR A CA 1
ATOM 745 C C . TYR A 1 96 ? 6.867 -7.495 -32.126 1.00 47.31 96 TYR A C 1
ATOM 747 O O . TYR A 1 96 ? 7.702 -6.873 -32.769 1.00 47.31 96 TYR A O 1
ATOM 755 N N . GLY A 1 97 ? 6.569 -8.772 -32.370 1.00 49.97 97 GLY A N 1
ATOM 756 C CA . GLY A 1 97 ? 7.094 -9.522 -33.506 1.00 49.97 97 GLY A CA 1
ATOM 757 C C . GLY A 1 97 ? 8.498 -10.098 -33.292 1.00 49.97 97 GLY A C 1
ATOM 758 O O . GLY A 1 97 ? 9.474 -9.375 -33.153 1.00 49.97 97 GLY A O 1
ATOM 759 N N . ASP A 1 98 ? 8.559 -11.424 -33.415 1.00 47.78 98 ASP A N 1
ATOM 760 C CA . ASP A 1 98 ? 9.719 -12.323 -33.355 1.00 47.78 98 ASP A CA 1
ATOM 761 C C . ASP A 1 98 ? 10.277 -12.649 -31.952 1.00 47.78 98 ASP A C 1
ATOM 763 O O . ASP A 1 98 ? 10.976 -11.879 -31.294 1.00 47.78 98 ASP A O 1
ATOM 767 N N . ALA A 1 99 ? 10.021 -13.896 -31.546 1.00 53.41 99 ALA A N 1
ATOM 768 C CA . ALA A 1 99 ? 10.157 -14.462 -30.201 1.00 53.41 99 ALA A CA 1
ATOM 769 C C . ALA A 1 99 ? 11.602 -14.588 -29.666 1.00 53.41 99 ALA A C 1
ATOM 771 O O . ALA A 1 99 ? 11.847 -15.332 -28.717 1.00 53.41 99 ALA A O 1
ATOM 772 N N . LYS A 1 100 ? 12.577 -13.914 -30.285 1.00 57.66 100 LYS A N 1
ATOM 773 C CA . LYS A 1 100 ? 14.004 -13.994 -29.929 1.00 57.66 100 LYS A CA 1
ATOM 774 C C . LYS A 1 100 ? 14.607 -12.670 -29.452 1.00 57.66 100 LYS A C 1
ATOM 776 O O . LYS A 1 100 ? 15.662 -12.710 -28.830 1.00 57.66 100 LYS A O 1
ATOM 781 N N . GLN A 1 101 ? 13.965 -11.524 -29.708 1.00 5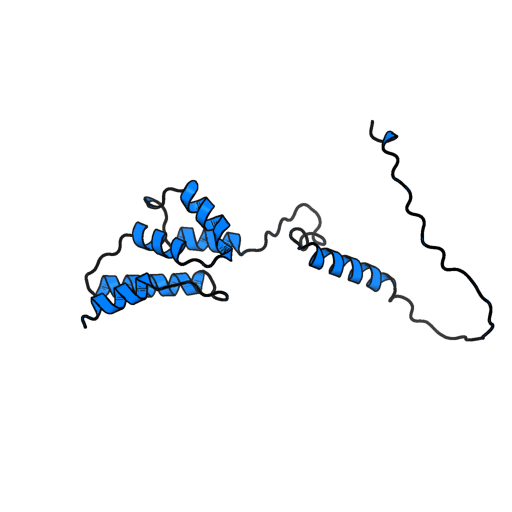3.06 101 GLN A N 1
ATOM 782 C CA . GLN A 1 101 ? 14.425 -10.200 -29.237 1.00 53.06 101 GLN A CA 1
ATOM 783 C C . GLN A 1 101 ? 13.519 -9.583 -28.156 1.00 53.06 101 GLN A C 1
ATOM 785 O O . GLN A 1 101 ? 13.847 -8.540 -27.590 1.00 53.06 101 GLN A O 1
ATOM 790 N N . ASP A 1 102 ? 12.419 -10.260 -27.823 1.00 51.62 102 ASP A N 1
ATOM 791 C CA . ASP A 1 102 ? 11.378 -9.807 -26.890 1.00 51.62 102 ASP A CA 1
ATOM 792 C C . ASP A 1 102 ? 11.835 -9.738 -25.413 1.00 51.62 102 ASP A C 1
ATOM 794 O O . ASP A 1 102 ? 11.115 -9.229 -24.556 1.00 51.62 102 ASP A O 1
ATOM 798 N N . GLU A 1 103 ? 13.040 -10.216 -25.086 1.00 53.06 103 GLU A N 1
ATOM 799 C CA . GLU A 1 103 ? 13.581 -10.213 -23.715 1.00 53.06 103 GLU A CA 1
ATOM 800 C C . GLU A 1 103 ? 14.340 -8.912 -23.365 1.00 53.06 103 GLU A C 1
ATOM 802 O O . GLU A 1 103 ? 14.688 -8.682 -22.208 1.00 53.06 103 GLU A O 1
ATOM 807 N N . TYR A 1 104 ? 14.611 -8.044 -24.351 1.00 55.09 104 TYR A N 1
ATOM 808 C CA . TYR A 1 104 ? 15.645 -7.000 -24.259 1.00 55.09 104 TYR A CA 1
ATOM 809 C C . TYR A 1 104 ? 15.134 -5.559 -24.485 1.00 55.09 104 TYR A C 1
ATOM 811 O O . TYR A 1 104 ? 15.899 -4.677 -24.874 1.00 55.09 104 TYR A O 1
ATOM 819 N N . LEU A 1 105 ? 13.850 -5.274 -24.245 1.00 60.50 105 LEU A N 1
ATOM 820 C CA . LEU A 1 105 ? 13.284 -3.941 -24.526 1.00 60.50 105 LEU A CA 1
ATOM 821 C C . LEU A 1 105 ? 13.547 -2.895 -23.434 1.00 60.50 105 LEU A C 1
ATOM 823 O O . LEU A 1 105 ? 13.683 -1.714 -23.753 1.00 60.50 105 LEU A O 1
ATOM 827 N N . ILE A 1 106 ? 13.682 -3.304 -22.168 1.00 61.47 106 ILE A N 1
ATOM 828 C CA . ILE A 1 106 ? 14.032 -2.397 -21.066 1.00 61.47 106 ILE A CA 1
ATOM 829 C C . ILE A 1 106 ? 15.349 -2.841 -20.453 1.00 61.47 106 ILE A C 1
ATOM 831 O O . ILE A 1 106 ? 15.411 -3.696 -19.575 1.00 61.47 106 ILE A O 1
ATOM 835 N N . LEU A 1 107 ? 16.424 -2.228 -20.928 1.00 69.81 107 LEU A N 1
ATOM 836 C CA . LEU A 1 107 ? 17.756 -2.448 -20.398 1.00 69.81 107 LEU A CA 1
ATOM 837 C C . LEU A 1 107 ? 18.353 -1.128 -20.014 1.00 69.81 107 LEU A C 1
ATOM 839 O O . LEU A 1 107 ? 18.262 -0.131 -20.736 1.00 69.81 107 LEU A O 1
ATOM 843 N N . THR A 1 108 ? 19.102 -1.159 -18.929 1.00 75.00 108 THR A N 1
ATOM 844 C CA . THR A 1 108 ? 20.078 -0.109 -18.713 1.00 75.00 108 THR A CA 1
ATOM 845 C C . THR A 1 108 ? 21.134 -0.162 -19.818 1.00 75.00 108 THR A C 1
ATOM 847 O O . THR A 1 108 ? 21.488 -1.221 -20.349 1.00 75.00 108 THR A O 1
ATOM 850 N N . ARG A 1 109 ? 21.707 1.000 -20.138 1.00 77.44 109 ARG A N 1
ATOM 851 C CA . ARG A 1 109 ? 22.810 1.117 -21.103 1.00 77.44 109 ARG A CA 1
ATOM 852 C C . ARG A 1 109 ? 23.946 0.124 -20.818 1.00 77.44 109 ARG A C 1
ATOM 854 O O . ARG A 1 109 ? 24.518 -0.421 -21.757 1.00 77.44 109 ARG A O 1
ATOM 861 N N . ALA A 1 110 ? 24.249 -0.119 -19.542 1.00 80.81 110 ALA A N 1
ATOM 862 C CA . ALA A 1 110 ? 25.277 -1.067 -19.119 1.00 80.81 110 ALA A CA 1
ATOM 863 C C . ALA A 1 110 ? 24.912 -2.523 -19.468 1.00 80.81 110 ALA A C 1
ATOM 865 O O . ALA A 1 110 ? 25.740 -3.249 -20.015 1.00 80.81 110 ALA A O 1
ATOM 866 N N . GLN A 1 111 ? 23.666 -2.936 -19.218 1.00 80.25 111 GLN A N 1
ATOM 867 C CA . GLN A 1 111 ? 23.176 -4.280 -19.553 1.00 80.25 111 GLN A CA 1
ATOM 868 C C . GLN A 1 111 ? 23.131 -4.525 -21.067 1.00 80.25 111 GLN A C 1
ATOM 870 O O . GLN A 1 111 ? 23.481 -5.616 -21.522 1.00 80.25 111 GLN A O 1
ATOM 875 N N . TRP A 1 112 ? 22.750 -3.515 -21.856 1.00 81.31 112 TRP A N 1
ATOM 876 C CA . TRP A 1 112 ? 22.756 -3.613 -23.318 1.00 81.31 112 TRP A CA 1
ATOM 877 C C . TRP A 1 112 ? 24.176 -3.788 -23.868 1.00 81.31 112 TRP A C 1
ATOM 879 O O . TRP A 1 112 ? 24.447 -4.711 -24.633 1.00 81.31 112 TRP A O 1
ATOM 889 N N . GLN A 1 113 ? 25.118 -2.959 -23.408 1.00 83.00 113 GLN A N 1
ATOM 890 C CA . GLN A 1 113 ? 26.525 -3.051 -23.810 1.00 83.00 113 GLN A CA 1
ATOM 891 C C . GLN A 1 113 ? 27.148 -4.411 -23.460 1.00 83.00 113 GLN A C 1
ATOM 893 O O . GLN A 1 113 ? 27.921 -4.953 -24.254 1.00 83.00 113 GLN A O 1
ATOM 898 N N . ALA A 1 114 ? 26.800 -4.976 -22.301 1.00 80.81 114 ALA A N 1
ATOM 899 C CA . ALA A 1 114 ? 27.289 -6.280 -21.871 1.00 80.81 114 ALA A CA 1
ATOM 900 C C . ALA A 1 114 ? 26.793 -7.430 -22.764 1.00 80.81 114 ALA A C 1
ATOM 902 O O . ALA A 1 114 ? 27.580 -8.330 -23.060 1.00 80.81 114 ALA A O 1
ATOM 903 N N . LEU A 1 115 ? 25.538 -7.412 -23.238 1.00 75.81 115 LEU A N 1
ATOM 904 C CA . LEU A 1 115 ? 25.072 -8.448 -24.171 1.00 75.81 115 LEU A CA 1
ATOM 905 C C . LEU A 1 115 ? 25.641 -8.312 -25.563 1.00 75.81 115 LEU A C 1
ATOM 907 O O . LEU A 1 115 ? 26.111 -9.309 -26.099 1.00 75.81 115 LEU A O 1
ATOM 911 N N . VAL A 1 116 ? 25.669 -7.100 -26.117 1.00 76.81 116 VAL A N 1
ATOM 912 C CA . VAL A 1 116 ? 26.273 -6.876 -27.437 1.00 76.81 116 VAL A CA 1
ATOM 913 C C . VAL A 1 116 ? 27.737 -7.334 -27.428 1.00 76.81 116 VAL A C 1
ATOM 915 O O . VAL A 1 116 ? 28.232 -7.898 -28.399 1.00 76.81 116 VAL A O 1
ATOM 918 N N . SER A 1 117 ? 28.441 -7.163 -26.305 1.00 74.62 117 SER A N 1
ATOM 919 C CA . SER A 1 117 ? 29.810 -7.669 -26.142 1.00 74.62 117 SER A CA 1
ATOM 920 C C . SER A 1 117 ? 29.894 -9.202 -26.084 1.00 74.62 117 SER A C 1
ATOM 922 O O . SER A 1 117 ? 30.882 -9.762 -26.554 1.00 74.62 117 SER A O 1
ATOM 924 N N . LYS A 1 118 ? 28.88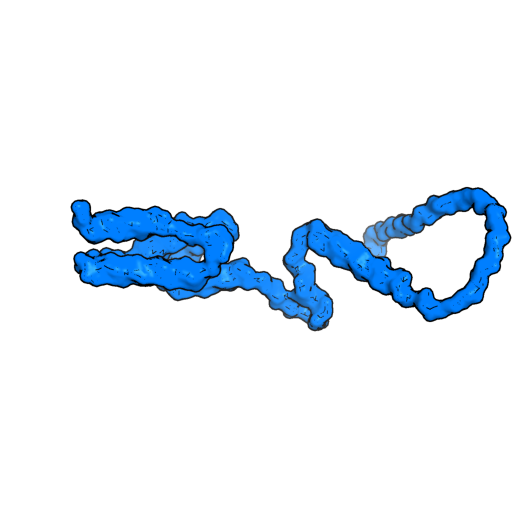5 -9.891 -25.531 1.00 70.31 118 LYS A N 1
ATOM 925 C CA . LYS A 1 118 ? 28.812 -11.364 -25.488 1.00 70.31 118 LYS A CA 1
ATOM 926 C C . LYS A 1 118 ? 28.450 -11.971 -26.845 1.00 70.31 118 LYS A C 1
ATOM 928 O O . LYS A 1 118 ? 29.051 -12.973 -27.215 1.00 70.31 118 LYS A O 1
ATOM 933 N N . GLU A 1 119 ? 27.532 -11.353 -27.586 1.00 65.25 119 GLU A N 1
ATOM 934 C CA . GLU A 1 119 ? 27.133 -11.781 -28.936 1.00 65.25 119 GLU A CA 1
ATOM 935 C C . GLU A 1 119 ? 28.333 -11.754 -29.893 1.00 65.25 119 GLU A C 1
ATOM 937 O O . GLU A 1 119 ? 28.695 -12.774 -30.471 1.00 65.25 119 GLU A O 1
ATOM 942 N N . ASN A 1 120 ? 29.081 -10.645 -29.900 1.00 59.81 120 ASN A N 1
ATOM 943 C CA . ASN A 1 120 ? 30.314 -10.503 -30.686 1.00 59.81 120 ASN A CA 1
ATOM 944 C C . ASN A 1 120 ? 31.435 -11.496 -30.307 1.00 59.81 120 ASN A C 1
ATOM 946 O O . ASN A 1 120 ? 32.423 -11.619 -31.037 1.00 59.81 120 ASN A O 1
ATOM 950 N N . ASN A 1 121 ? 31.339 -12.158 -29.149 1.00 57.53 121 ASN A N 1
ATOM 951 C CA . ASN A 1 121 ? 32.321 -13.139 -28.688 1.00 57.53 121 ASN A CA 1
ATOM 952 C C . ASN A 1 121 ? 31.909 -14.585 -29.017 1.00 57.53 121 ASN A C 1
ATOM 954 O O . ASN A 1 121 ? 32.769 -15.465 -29.045 1.00 57.53 121 ASN A O 1
ATOM 958 N N . PHE A 1 122 ? 30.625 -14.835 -29.300 1.00 47.12 122 PHE A N 1
ATOM 959 C CA . PHE A 1 122 ? 30.120 -16.146 -29.714 1.00 47.12 122 PHE A CA 1
ATOM 960 C C . PHE A 1 122 ? 30.537 -16.474 -31.157 1.00 47.12 122 PHE A C 1
ATOM 962 O O . PHE A 1 122 ? 30.984 -17.587 -31.435 1.00 47.12 122 PHE A O 1
ATOM 969 N N . ASP A 1 123 ? 30.551 -15.470 -32.039 1.00 51.06 123 ASP A N 1
ATOM 970 C CA . ASP A 1 123 ? 30.994 -15.610 -33.436 1.00 51.06 123 ASP A CA 1
ATOM 971 C C . ASP A 1 123 ? 32.496 -15.924 -33.592 1.00 51.06 123 ASP A C 1
ATOM 973 O O . ASP A 1 123 ? 32.944 -16.334 -34.662 1.00 51.06 123 ASP A O 1
ATOM 977 N N . LYS A 1 124 ? 33.300 -15.769 -32.529 1.00 51.31 124 LYS A N 1
ATOM 978 C CA . LYS A 1 124 ? 34.741 -16.088 -32.533 1.00 51.31 124 LYS A CA 1
ATOM 979 C C . LYS A 1 124 ? 35.087 -17.474 -31.987 1.00 51.31 124 LYS A C 1
ATOM 981 O O . LYS A 1 124 ? 36.248 -17.868 -32.066 1.00 51.31 124 LYS A O 1
ATOM 986 N N . ALA A 1 125 ? 34.120 -18.225 -31.457 1.00 48.47 125 ALA A N 1
ATOM 987 C CA . ALA A 1 125 ? 34.364 -19.529 -30.830 1.00 48.47 125 ALA A CA 1
ATOM 988 C C . ALA A 1 125 ? 34.020 -20.739 -31.728 1.00 48.47 125 ALA A C 1
ATOM 990 O O . ALA A 1 125 ? 33.961 -21.870 -31.250 1.00 48.47 125 ALA A O 1
ATOM 991 N N . SER A 1 126 ? 33.829 -20.528 -33.034 1.00 48.44 126 SER A N 1
ATOM 992 C CA . SER A 1 126 ? 33.609 -21.586 -34.029 1.00 48.44 126 SER A CA 1
ATOM 993 C C . SER A 1 126 ? 34.867 -21.784 -34.886 1.00 48.44 126 SER A C 1
ATOM 995 O O . SER A 1 126 ? 35.000 -21.208 -35.964 1.00 48.44 126 SER A O 1
ATOM 997 N N . GLY A 1 127 ? 35.805 -22.602 -34.404 1.00 39.12 127 GLY A N 1
ATOM 998 C CA . GLY A 1 127 ? 37.031 -22.932 -35.138 1.00 39.12 127 GLY A CA 1
ATOM 999 C C . GLY A 1 127 ? 37.888 -23.990 -34.446 1.00 39.12 127 GLY A C 1
ATOM 1000 O O . GLY A 1 127 ? 39.049 -23.743 -34.141 1.00 39.12 127 GLY A O 1
ATOM 1001 N N . SER A 1 128 ? 37.316 -25.163 -34.163 1.00 38.03 128 SER A N 1
ATOM 1002 C CA . SER A 1 128 ? 38.078 -26.347 -33.743 1.00 38.03 128 SER A CA 1
ATOM 1003 C C . SER A 1 128 ? 38.505 -27.140 -34.979 1.00 38.03 128 SER A C 1
ATOM 1005 O O . SER A 1 128 ? 37.648 -27.655 -35.695 1.00 38.03 128 SER A O 1
ATOM 1007 N N . GLY A 1 129 ? 39.815 -27.243 -35.239 1.00 30.38 129 GLY A N 1
ATOM 1008 C CA . GLY A 1 129 ? 40.328 -28.126 -36.292 1.00 30.38 129 GLY A CA 1
ATOM 1009 C C . GLY A 1 129 ? 41.795 -27.946 -36.699 1.00 30.38 129 GLY A C 1
ATOM 1010 O O . GLY A 1 129 ? 42.060 -27.490 -37.798 1.00 30.38 129 GLY A O 1
ATOM 1011 N N . GLY A 1 130 ? 42.737 -28.376 -35.848 1.00 31.55 130 GLY A N 1
ATOM 1012 C CA . GLY A 1 130 ? 43.957 -29.096 -36.267 1.00 31.55 130 GLY A CA 1
ATOM 1013 C C . GLY A 1 130 ? 45.126 -28.382 -36.987 1.00 31.55 130 GLY A C 1
ATOM 1014 O O . GLY A 1 130 ? 45.096 -28.188 -38.191 1.00 31.55 130 GLY A O 1
ATOM 1015 N N . LYS A 1 131 ? 46.238 -28.237 -36.241 1.00 39.09 131 LYS A N 1
ATOM 1016 C CA . LYS A 1 131 ? 47.666 -28.440 -36.615 1.00 39.09 131 LYS A CA 1
ATOM 1017 C C . LYS A 1 131 ? 48.249 -27.725 -37.857 1.00 39.09 131 LYS A C 1
ATOM 1019 O O . LYS A 1 131 ? 48.110 -28.231 -38.961 1.00 39.09 131 LYS A O 1
ATOM 1024 N N . TYR A 1 132 ? 49.102 -26.716 -37.624 1.00 25.73 132 TYR A N 1
ATOM 1025 C CA . TYR A 1 132 ? 50.527 -26.649 -38.041 1.00 25.73 132 TYR A CA 1
ATOM 1026 C C . TYR A 1 132 ? 51.131 -25.296 -37.599 1.00 25.73 132 TYR A C 1
ATOM 1028 O O . TYR A 1 132 ? 50.554 -24.252 -37.886 1.00 25.73 132 TYR A O 1
ATOM 1036 N N . CYS A 1 133 ? 52.283 -25.298 -36.920 1.00 37.84 133 CYS A N 1
ATOM 1037 C CA . CYS A 1 133 ? 53.088 -24.089 -36.687 1.00 37.84 133 CYS A CA 1
ATOM 1038 C C . CYS A 1 133 ? 54.246 -24.062 -37.694 1.00 37.84 133 CYS A C 1
ATOM 1040 O O . CYS A 1 133 ? 54.929 -25.079 -37.838 1.00 37.84 133 CYS A O 1
ATOM 1042 N N . PRO A 1 134 ? 54.540 -22.903 -38.306 1.00 31.19 134 PRO A N 1
ATOM 1043 C CA . PRO A 1 134 ? 55.931 -22.458 -38.304 1.00 31.19 134 PRO A CA 1
ATOM 1044 C C . PRO A 1 134 ? 56.066 -20.944 -38.061 1.00 31.19 134 PRO A C 1
ATOM 1046 O O . PRO A 1 134 ? 55.270 -20.135 -38.529 1.00 31.19 134 PRO A O 1
ATOM 1049 N N . ALA A 1 135 ? 57.112 -20.580 -37.323 1.00 41.28 135 ALA A N 1
ATOM 1050 C CA . ALA A 1 135 ? 57.508 -19.207 -37.029 1.00 41.28 135 ALA A CA 1
ATOM 1051 C C . ALA A 1 135 ? 58.085 -18.483 -38.260 1.00 41.28 135 ALA A C 1
ATOM 1053 O O . ALA A 1 135 ? 58.775 -19.122 -39.060 1.00 41.28 135 ALA A O 1
ATOM 1054 N N . LYS A 1 136 ? 57.861 -17.161 -38.352 1.00 33.59 136 LYS A N 1
ATOM 1055 C CA . LYS A 1 136 ? 58.819 -16.142 -38.834 1.00 33.59 136 LYS A CA 1
ATOM 1056 C C . LYS A 1 136 ? 58.278 -14.720 -38.620 1.00 33.59 136 LYS A C 1
ATOM 1058 O O . LYS A 1 136 ? 57.115 -14.447 -38.896 1.00 33.59 136 LYS A O 1
ATOM 1063 N N . ASP A 1 137 ? 59.161 -13.873 -38.110 1.00 35.66 137 ASP A N 1
ATOM 1064 C CA . ASP A 1 137 ? 58.990 -12.477 -37.700 1.00 35.66 137 ASP A CA 1
ATOM 1065 C C . ASP A 1 137 ? 58.710 -11.523 -38.872 1.00 35.66 137 ASP A C 1
ATOM 1067 O O . ASP A 1 137 ? 59.267 -11.727 -39.951 1.00 35.66 137 ASP A O 1
ATOM 1071 N N . THR A 1 138 ? 57.907 -10.469 -38.661 1.00 34.53 138 THR A N 1
ATOM 1072 C CA . THR A 1 138 ? 58.190 -9.059 -39.040 1.00 34.53 138 THR A CA 1
ATOM 1073 C C . THR A 1 138 ? 57.011 -8.129 -38.727 1.00 34.53 138 THR A C 1
ATOM 1075 O O . THR A 1 138 ? 55.872 -8.560 -38.560 1.00 34.53 138 THR A O 1
ATOM 1078 N N . ASP A 1 139 ? 57.364 -6.858 -38.572 1.00 33.06 139 ASP A N 1
ATOM 1079 C CA . ASP A 1 139 ? 56.658 -5.754 -37.936 1.00 33.06 139 ASP A CA 1
ATOM 1080 C C . ASP A 1 139 ? 55.408 -5.196 -38.655 1.00 33.06 139 ASP A C 1
ATOM 1082 O O . ASP A 1 139 ? 55.169 -5.422 -39.836 1.00 33.06 139 ASP A O 1
ATOM 1086 N N . GLU A 1 140 ? 54.703 -4.359 -37.888 1.00 36.09 140 GLU A N 1
ATOM 1087 C CA . GLU A 1 140 ? 53.821 -3.248 -38.280 1.00 36.09 140 GLU A CA 1
ATOM 1088 C C . GLU A 1 140 ? 52.305 -3.432 -38.544 1.00 36.09 140 GLU A C 1
ATOM 1090 O O . GLU A 1 140 ? 51.823 -4.106 -39.446 1.00 36.09 140 GLU A O 1
ATOM 1095 N N . GLU A 1 141 ? 51.593 -2.632 -37.738 1.00 31.44 141 GLU A N 1
ATOM 1096 C CA . GLU A 1 141 ? 50.421 -1.799 -38.031 1.00 31.44 141 GLU A CA 1
ATOM 1097 C C . GLU A 1 141 ? 49.001 -2.391 -37.924 1.00 31.44 141 GLU A C 1
ATOM 1099 O O . GLU A 1 141 ? 48.425 -3.021 -38.807 1.00 31.44 141 GLU A O 1
ATOM 1104 N N . SER A 1 142 ? 48.367 -2.059 -36.796 1.00 40.06 142 SER A N 1
ATOM 1105 C CA . SER A 1 142 ? 46.942 -2.224 -36.536 1.00 40.06 142 SER A CA 1
ATOM 1106 C C . SER A 1 142 ? 46.095 -1.228 -37.350 1.00 40.06 142 SER A C 1
ATOM 1108 O O . SER A 1 142 ? 45.878 -0.093 -36.913 1.00 40.06 142 SER A O 1
ATOM 1110 N N . GLU A 1 143 ? 45.544 -1.646 -38.490 1.00 37.56 143 GLU A N 1
ATOM 1111 C CA . GLU A 1 143 ? 44.485 -0.895 -39.182 1.00 37.56 143 GLU A CA 1
ATOM 1112 C C . GLU A 1 143 ? 43.149 -1.016 -38.415 1.00 37.56 143 GLU A C 1
ATOM 1114 O O . GLU A 1 143 ? 42.523 -2.075 -38.325 1.00 37.56 143 GLU A O 1
ATOM 1119 N N . LYS A 1 144 ? 42.677 0.104 -37.851 1.00 48.31 144 LYS A N 1
ATOM 1120 C CA . LYS A 1 144 ? 41.311 0.240 -37.313 1.00 48.31 144 LYS A CA 1
ATOM 1121 C C . LYS A 1 144 ? 40.287 0.212 -38.461 1.00 48.31 144 LYS A C 1
ATOM 1123 O O . LYS A 1 144 ? 40.470 0.939 -39.438 1.00 48.31 144 LYS A O 1
ATOM 1128 N N . PRO A 1 145 ? 39.137 -0.482 -38.334 1.00 44.03 145 PRO A N 1
ATOM 1129 C CA . PRO A 1 145 ? 38.129 -0.482 -39.387 1.00 44.03 145 PRO A CA 1
ATOM 1130 C C . PRO A 1 145 ? 37.477 0.904 -39.528 1.00 44.03 145 PRO A C 1
ATOM 1132 O O . PRO A 1 145 ? 36.954 1.488 -38.571 1.00 44.03 145 PRO A O 1
ATOM 1135 N N . ARG A 1 146 ? 37.508 1.442 -40.752 1.00 46.06 146 ARG A N 1
ATOM 1136 C CA . ARG A 1 146 ? 36.951 2.752 -41.116 1.00 46.06 146 ARG A CA 1
ATOM 1137 C C . ARG A 1 146 ? 35.426 2.757 -40.964 1.00 46.06 146 ARG A C 1
ATOM 1139 O O . ARG A 1 146 ? 34.713 2.077 -41.700 1.00 46.06 146 ARG A O 1
ATOM 1146 N N . LYS A 1 147 ? 34.901 3.585 -40.054 1.00 54.59 147 LYS A N 1
ATOM 1147 C CA . LYS A 1 147 ? 33.457 3.854 -39.946 1.00 54.59 147 LYS A CA 1
ATOM 1148 C C . LYS A 1 147 ? 32.972 4.578 -41.208 1.00 54.59 147 LYS A C 1
ATOM 1150 O O . LYS A 1 147 ? 33.321 5.739 -41.425 1.00 54.59 147 LYS A O 1
ATOM 1155 N N . LYS A 1 148 ? 32.152 3.918 -42.033 1.00 59.16 148 LYS A N 1
ATOM 1156 C CA . LYS A 1 148 ? 31.465 4.567 -43.161 1.00 59.16 148 LYS A CA 1
ATOM 1157 C C . LYS A 1 148 ? 30.448 5.571 -42.609 1.00 59.16 148 LYS A C 1
ATOM 1159 O O . LYS A 1 148 ? 29.532 5.198 -41.881 1.00 59.16 148 LYS A O 1
ATOM 1164 N N . LYS A 1 149 ? 30.635 6.856 -42.923 1.00 54.06 149 LYS A N 1
ATOM 1165 C CA . LYS A 1 149 ? 29.687 7.925 -42.580 1.00 54.06 149 LYS A CA 1
ATOM 1166 C C . LYS A 1 149 ? 28.430 7.763 -43.436 1.00 54.06 149 LYS A C 1
ATOM 1168 O O . LYS A 1 149 ? 28.515 7.711 -44.658 1.00 54.06 149 LYS A O 1
ATOM 1173 N N . PHE A 1 150 ? 27.284 7.669 -42.775 1.00 60.72 150 PHE A N 1
ATOM 1174 C CA . PHE A 1 150 ? 25.969 7.612 -43.402 1.00 60.72 150 PHE A CA 1
ATOM 1175 C C . PHE A 1 150 ? 25.636 8.961 -44.064 1.00 60.72 150 PHE A C 1
ATOM 1177 O O . PHE A 1 150 ? 25.667 10.003 -43.405 1.00 60.72 150 PHE A O 1
ATOM 1184 N N . ASP A 1 151 ? 25.345 8.947 -45.367 1.00 75.44 151 ASP A N 1
ATOM 1185 C CA . ASP A 1 151 ? 25.097 10.152 -46.165 1.00 75.44 151 ASP A CA 1
ATOM 1186 C C . ASP A 1 151 ? 23.606 10.522 -46.112 1.00 75.44 151 ASP A C 1
ATOM 1188 O O . ASP A 1 151 ? 22.752 9.869 -46.716 1.00 75.44 151 ASP A O 1
ATOM 1192 N N . LYS A 1 152 ? 23.276 11.583 -45.365 1.00 65.19 152 LYS A N 1
ATOM 1193 C CA . LYS A 1 152 ? 21.889 12.007 -45.077 1.00 65.19 152 LYS A CA 1
ATOM 1194 C C . LYS A 1 152 ? 21.105 12.474 -46.314 1.00 65.19 152 LYS A C 1
ATOM 1196 O O . LYS A 1 152 ? 19.906 12.706 -46.220 1.00 65.19 152 LYS A O 1
ATOM 1201 N N . ARG A 1 153 ? 21.756 12.601 -47.476 1.00 62.56 153 ARG A N 1
ATOM 1202 C CA . ARG A 1 153 ? 21.132 13.022 -48.742 1.00 62.56 153 ARG A CA 1
ATOM 1203 C C . ARG A 1 153 ? 20.302 11.932 -49.434 1.00 62.56 153 ARG A C 1
ATOM 1205 O O . ARG A 1 153 ? 19.620 12.245 -50.398 1.00 62.56 153 ARG A O 1
ATOM 1212 N N . LYS A 1 154 ? 20.331 10.684 -48.948 1.00 56.12 154 LYS A N 1
ATOM 1213 C CA . LYS A 1 154 ? 19.538 9.564 -49.496 1.00 56.12 154 LYS A CA 1
ATOM 1214 C C . LYS A 1 154 ? 18.131 9.399 -48.894 1.00 56.12 154 LYS A C 1
ATOM 1216 O O . LYS A 1 154 ? 17.448 8.457 -49.270 1.00 56.12 154 LYS A O 1
ATOM 1221 N N . ILE A 1 155 ? 17.707 10.260 -47.962 1.00 62.59 155 ILE A N 1
ATOM 1222 C CA . ILE A 1 155 ? 16.413 10.136 -47.253 1.00 62.59 155 ILE A CA 1
ATOM 1223 C C . ILE A 1 155 ? 15.413 11.228 -47.687 1.00 62.59 155 ILE A C 1
ATOM 1225 O O . ILE A 1 155 ? 14.694 11.779 -46.861 1.00 62.59 155 ILE A O 1
ATOM 1229 N N . ARG A 1 156 ? 15.373 11.609 -48.964 1.00 51.16 156 ARG A N 1
ATOM 1230 C CA . ARG A 1 156 ? 14.332 12.521 -49.455 1.00 51.16 156 ARG A CA 1
ATOM 1231 C C . ARG A 1 156 ? 13.756 12.039 -50.769 1.00 51.16 156 ARG A C 1
ATOM 1233 O O . ARG A 1 156 ? 14.567 11.595 -51.608 1.00 51.16 156 ARG A O 1
#